Protein AF-A0A2D9KQ34-F1 (afdb_monomer_lite)

Sequence (165 aa):
MTWYLWSLVAFIVFGAQHLENAGKGAHASLITCLFLVVIGTLSLFRGHKLRWRGKDRFVLIASMVAIGLWYFSNDTLYSVLLLILVEFIAFVPTFVKGVKDPYSESAFFYMLAGLKYFSSLFSFDAFNYANMMYPLYAVICYGSFAMLVFYLRMKYKKSAEILTG

Structure (mmCIF, N/CA/C/O backbone):
data_AF-A0A2D9KQ34-F1
#
_entry.id   AF-A0A2D9KQ34-F1
#
loop_
_atom_site.group_PDB
_atom_site.id
_atom_site.type_symbol
_atom_site.label_atom_id
_atom_site.label_alt_id
_atom_site.label_comp_id
_atom_site.label_asym_id
_atom_site.label_entity_id
_atom_site.label_seq_id
_atom_site.pdbx_PDB_ins_code
_atom_site.Cartn_x
_atom_site.Cartn_y
_atom_site.Cartn_z
_atom_site.occupancy
_atom_site.B_iso_or_equiv
_atom_site.auth_seq_id
_atom_site.auth_comp_id
_atom_site.auth_asym_id
_atom_site.auth_atom_id
_atom_site.pdbx_PDB_model_num
ATOM 1 N N . MET A 1 1 ? -5.913 -14.797 4.940 1.00 55.47 1 MET A N 1
ATOM 2 C CA . MET A 1 1 ? -5.970 -14.990 3.472 1.00 55.47 1 MET A CA 1
ATOM 3 C C . MET A 1 1 ? -5.522 -13.717 2.776 1.00 55.47 1 MET A C 1
ATOM 5 O O . MET A 1 1 ? -4.565 -13.796 2.027 1.00 55.47 1 MET A O 1
ATOM 9 N N . THR A 1 2 ? -6.107 -12.556 3.101 1.00 67.62 2 THR A N 1
ATOM 10 C CA . THR A 1 2 ? -5.682 -11.240 2.578 1.00 67.62 2 THR A CA 1
ATOM 11 C C . THR A 1 2 ? -4.165 -11.033 2.603 1.00 67.62 2 THR A C 1
ATOM 13 O O . THR A 1 2 ? -3.607 -10.652 1.588 1.00 67.62 2 THR A O 1
ATOM 16 N N . TRP A 1 3 ? -3.479 -11.368 3.700 1.00 76.75 3 TRP A N 1
ATOM 17 C CA . TRP A 1 3 ? -2.021 -11.207 3.817 1.00 76.75 3 TRP A CA 1
ATOM 18 C C . TRP A 1 3 ? -1.210 -11.899 2.710 1.00 76.75 3 TRP A C 1
ATOM 20 O O . TRP A 1 3 ? -0.329 -11.277 2.128 1.00 76.75 3 TRP A O 1
ATOM 30 N N . TYR A 1 4 ? -1.536 -13.148 2.366 1.00 78.69 4 TYR A N 1
ATOM 31 C CA . TYR A 1 4 ? -0.824 -13.886 1.314 1.00 78.69 4 TYR A CA 1
ATOM 32 C C . TYR A 1 4 ? -1.146 -13.364 -0.086 1.00 78.69 4 TYR A C 1
ATOM 34 O O . TYR A 1 4 ? -0.275 -13.336 -0.946 1.00 78.69 4 TYR A O 1
ATOM 42 N N . LEU A 1 5 ? -2.379 -12.905 -0.305 1.00 78.25 5 LEU A N 1
ATOM 43 C CA . LEU A 1 5 ? -2.758 -12.281 -1.567 1.00 78.25 5 LEU A CA 1
ATOM 44 C C . LEU A 1 5 ? -2.012 -10.961 -1.771 1.00 78.25 5 LEU A C 1
ATOM 46 O O . LEU A 1 5 ? -1.400 -10.759 -2.811 1.00 78.25 5 LEU A O 1
ATOM 50 N N . TRP A 1 6 ? -2.002 -10.091 -0.761 1.00 77.81 6 TRP A N 1
ATOM 51 C CA . TRP A 1 6 ? -1.242 -8.841 -0.805 1.00 77.81 6 TRP A CA 1
ATOM 52 C C . TRP A 1 6 ? 0.268 -9.090 -0.909 1.00 77.81 6 TRP A C 1
ATOM 54 O O . TRP A 1 6 ? 0.968 -8.327 -1.565 1.00 77.81 6 TRP A O 1
ATOM 64 N N . SER A 1 7 ? 0.773 -10.172 -0.308 1.00 84.62 7 SER A N 1
ATOM 65 C CA . SER A 1 7 ? 2.162 -10.606 -0.479 1.00 84.62 7 SER A CA 1
ATOM 66 C C . SER A 1 7 ? 2.459 -10.969 -1.936 1.00 84.62 7 SER A C 1
ATOM 68 O O . SER A 1 7 ? 3.449 -10.490 -2.485 1.00 84.62 7 SER A O 1
ATOM 70 N N . LEU A 1 8 ? 1.572 -11.731 -2.585 1.00 82.75 8 LEU A N 1
ATOM 71 C CA . LEU A 1 8 ? 1.693 -12.066 -4.002 1.00 82.75 8 LEU A CA 1
ATOM 72 C C . LEU A 1 8 ? 1.690 -10.802 -4.870 1.00 82.75 8 LEU A C 1
ATOM 74 O O . LEU A 1 8 ? 2.555 -10.658 -5.726 1.00 82.75 8 LEU A O 1
ATOM 78 N N . VAL A 1 9 ? 0.781 -9.859 -4.608 1.00 80.62 9 VAL A N 1
ATOM 79 C CA . VAL A 1 9 ? 0.745 -8.560 -5.301 1.00 80.62 9 VAL A CA 1
ATOM 80 C C . VAL A 1 9 ? 2.059 -7.798 -5.122 1.00 80.62 9 VAL A C 1
ATOM 82 O O . VAL A 1 9 ? 2.659 -7.376 -6.106 1.00 80.62 9 VAL A O 1
ATOM 85 N N . ALA A 1 10 ? 2.569 -7.687 -3.896 1.00 84.25 10 ALA A N 1
ATOM 86 C CA . ALA A 1 10 ? 3.838 -7.013 -3.628 1.00 84.25 10 ALA A CA 1
ATOM 87 C C . ALA A 1 10 ? 5.033 -7.697 -4.320 1.00 84.25 10 ALA A C 1
ATOM 89 O O . ALA A 1 10 ? 5.959 -7.022 -4.772 1.00 84.25 10 ALA A O 1
ATOM 90 N N . PHE A 1 11 ? 5.008 -9.028 -4.436 1.00 85.75 11 PHE A N 1
ATOM 91 C CA . PHE A 1 11 ? 6.007 -9.784 -5.188 1.00 85.75 11 PHE A CA 1
ATOM 92 C C . PHE A 1 11 ? 5.935 -9.501 -6.693 1.00 85.75 11 PHE A C 1
ATOM 94 O O . PHE A 1 11 ? 6.967 -9.322 -7.333 1.00 85.75 11 PHE A O 1
ATOM 101 N N . ILE A 1 12 ? 4.726 -9.394 -7.245 1.00 81.06 12 ILE A N 1
ATOM 102 C CA . ILE A 1 12 ? 4.498 -9.025 -8.647 1.00 81.06 12 ILE A CA 1
ATOM 103 C C . ILE A 1 12 ? 5.046 -7.623 -8.935 1.00 81.06 12 ILE A C 1
ATOM 105 O O . ILE A 1 12 ? 5.784 -7.447 -9.902 1.00 81.06 12 ILE A O 1
ATOM 109 N N . VAL A 1 13 ? 4.744 -6.645 -8.073 1.00 81.38 13 VAL A N 1
ATOM 110 C CA . VAL A 1 13 ? 5.286 -5.277 -8.179 1.00 81.38 13 VAL A CA 1
ATOM 111 C C . VAL A 1 13 ? 6.810 -5.306 -8.182 1.00 81.38 13 VAL A C 1
ATOM 113 O O . VAL A 1 13 ? 7.439 -4.676 -9.027 1.00 81.38 13 VAL A O 1
ATOM 116 N N . PHE A 1 14 ? 7.405 -6.047 -7.243 1.00 85.50 14 PHE A N 1
ATOM 117 C CA . PHE A 1 14 ? 8.854 -6.188 -7.168 1.00 85.50 14 PHE A CA 1
ATOM 118 C C . PHE A 1 14 ? 9.435 -6.771 -8.460 1.00 85.50 14 PHE A C 1
ATOM 120 O O . PHE A 1 14 ? 10.402 -6.222 -8.975 1.00 85.50 14 PHE A O 1
ATOM 127 N N . GLY A 1 15 ? 8.839 -7.839 -8.999 1.00 82.31 15 GLY A N 1
ATOM 128 C CA . GLY A 1 15 ? 9.283 -8.459 -10.248 1.00 82.31 15 GLY A CA 1
ATOM 129 C C . GLY A 1 15 ? 9.230 -7.499 -11.438 1.00 82.31 15 GLY A C 1
ATOM 130 O O . GLY A 1 15 ? 10.202 -7.412 -12.186 1.00 82.31 15 GLY A O 1
ATOM 131 N N . ALA A 1 16 ? 8.145 -6.729 -11.566 1.00 78.38 16 ALA A N 1
ATOM 132 C CA . ALA A 1 16 ? 8.003 -5.715 -12.611 1.00 78.38 16 ALA A CA 1
ATOM 133 C C . ALA A 1 16 ? 9.076 -4.619 -12.493 1.00 78.38 16 ALA A C 1
ATOM 135 O O . ALA A 1 16 ? 9.759 -4.310 -13.464 1.00 78.38 16 ALA A O 1
ATOM 136 N N . GLN A 1 17 ? 9.290 -4.086 -11.287 1.00 79.31 17 GLN A N 1
ATOM 137 C CA . GLN A 1 17 ? 10.323 -3.075 -11.038 1.00 79.31 17 GLN A CA 1
ATOM 138 C C . GLN A 1 17 ? 11.741 -3.632 -11.252 1.00 79.31 17 GLN A C 1
ATOM 140 O O . GLN A 1 17 ? 12.617 -2.942 -11.767 1.00 79.31 17 GLN A O 1
ATOM 145 N N . HIS A 1 18 ? 11.993 -4.885 -10.870 1.00 82.19 18 HIS A N 1
ATOM 146 C CA . HIS A 1 18 ? 13.305 -5.506 -11.033 1.00 82.19 18 HIS A CA 1
ATOM 147 C C . HIS A 1 18 ? 13.667 -5.699 -12.511 1.00 82.19 18 HIS A C 1
ATOM 149 O O . HIS A 1 18 ? 14.798 -5.411 -12.894 1.00 82.19 18 HIS A O 1
ATOM 155 N N . LEU A 1 19 ? 12.707 -6.120 -13.342 1.00 76.81 19 LEU A N 1
ATOM 156 C CA . LEU A 1 19 ? 12.917 -6.280 -14.784 1.00 76.81 19 LEU A CA 1
ATOM 157 C C . LEU A 1 19 ? 13.108 -4.940 -15.520 1.00 76.81 19 LEU A C 1
ATOM 159 O O . LEU A 1 19 ? 13.823 -4.896 -16.515 1.00 76.81 19 LEU A O 1
ATOM 163 N N . GLU A 1 20 ? 12.587 -3.840 -14.976 1.00 73.88 20 GLU A N 1
ATOM 164 C CA . GLU A 1 20 ? 12.817 -2.466 -15.457 1.00 73.88 20 GLU A CA 1
ATOM 165 C C . GLU A 1 20 ? 14.099 -1.810 -14.907 1.00 73.88 20 GLU A C 1
ATOM 167 O O . GLU A 1 20 ? 14.262 -0.589 -14.972 1.00 73.88 20 GLU A O 1
ATOM 172 N N . ASN A 1 21 ? 15.016 -2.592 -14.323 1.00 75.88 21 ASN A N 1
ATOM 173 C CA . ASN A 1 21 ? 16.256 -2.094 -13.714 1.00 75.88 21 ASN A CA 1
ATOM 174 C C . ASN A 1 21 ? 16.022 -0.960 -12.698 1.00 75.88 21 ASN A C 1
ATOM 176 O O . ASN A 1 21 ? 16.846 -0.059 -12.540 1.00 75.88 21 ASN A O 1
ATOM 180 N N . ALA A 1 22 ? 14.909 -1.009 -11.961 1.00 70.38 22 ALA A N 1
ATOM 181 C CA . ALA A 1 22 ? 14.556 -0.001 -10.961 1.00 70.38 22 ALA A CA 1
ATOM 182 C C . ALA A 1 22 ? 15.546 0.059 -9.778 1.00 70.38 22 ALA A C 1
ATOM 184 O O . ALA A 1 22 ? 15.473 0.955 -8.934 1.00 70.38 22 ALA A O 1
ATOM 185 N N . GLY A 1 23 ? 16.477 -0.891 -9.686 1.00 79.00 23 GLY A N 1
ATOM 186 C CA . GLY A 1 23 ? 17.547 -0.842 -8.704 1.00 79.00 23 GLY A CA 1
ATOM 187 C C . GLY A 1 23 ? 17.051 -1.018 -7.272 1.00 79.00 23 GLY A C 1
ATOM 188 O O . GLY A 1 23 ? 16.162 -1.825 -6.971 1.00 79.00 23 GLY A O 1
ATOM 189 N N . LYS A 1 24 ? 17.626 -0.247 -6.346 1.00 79.44 24 LYS A N 1
ATOM 190 C CA . LYS A 1 24 ? 17.306 -0.352 -4.913 1.00 79.44 24 LYS A CA 1
ATOM 191 C C . LYS A 1 24 ? 15.854 0.019 -4.588 1.00 79.44 24 LYS A C 1
ATOM 193 O O . LYS A 1 24 ? 15.276 -0.584 -3.684 1.00 79.44 24 LYS A O 1
ATOM 198 N N . GLY A 1 25 ? 15.223 0.897 -5.369 1.00 73.19 25 GLY A N 1
ATOM 199 C CA . GLY A 1 25 ? 13.831 1.316 -5.179 1.00 73.19 25 GLY A CA 1
ATOM 200 C C . GLY A 1 25 ? 12.825 0.155 -5.179 1.00 73.19 25 GLY A C 1
ATOM 201 O O . GLY A 1 25 ? 11.885 0.170 -4.380 1.00 73.19 25 GLY A O 1
ATOM 202 N N . ALA A 1 26 ? 13.079 -0.903 -5.961 1.00 81.25 26 ALA A N 1
ATOM 203 C CA . ALA A 1 26 ? 12.234 -2.101 -6.019 1.00 81.25 26 ALA A CA 1
ATOM 204 C C . ALA A 1 26 ? 12.163 -2.862 -4.680 1.00 81.25 26 ALA A C 1
ATOM 206 O O . ALA A 1 26 ? 11.146 -3.474 -4.341 1.00 81.25 26 ALA A O 1
ATOM 207 N N . HIS A 1 27 ? 13.219 -2.798 -3.865 1.00 85.12 27 HIS A N 1
ATOM 208 C CA . HIS A 1 27 ? 13.340 -3.589 -2.637 1.00 85.12 27 HIS A CA 1
ATOM 209 C C . HIS A 1 27 ? 12.272 -3.228 -1.600 1.00 85.12 27 HIS A C 1
ATOM 211 O O . HIS A 1 27 ? 11.908 -4.065 -0.776 1.00 85.12 27 HIS A O 1
ATOM 217 N N . ALA A 1 28 ? 11.703 -2.021 -1.665 1.00 84.19 28 ALA A N 1
ATOM 218 C CA . ALA A 1 28 ? 10.582 -1.634 -0.816 1.00 84.19 28 ALA A CA 1
ATOM 219 C C . ALA A 1 28 ? 9.365 -2.561 -1.000 1.00 84.19 28 ALA A C 1
ATOM 221 O O . ALA A 1 28 ? 8.664 -2.851 -0.026 1.00 84.19 28 ALA A O 1
ATOM 222 N N . SER A 1 29 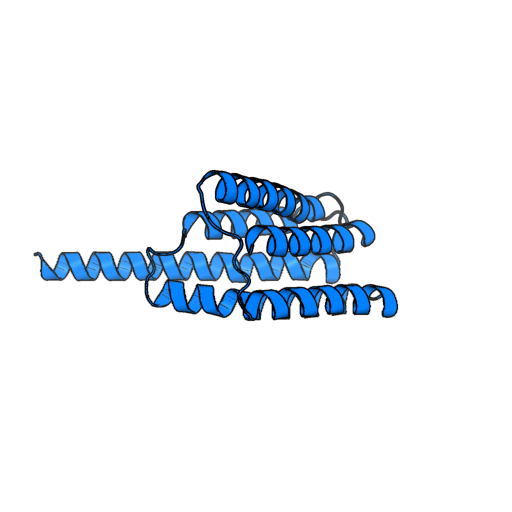? 9.114 -3.033 -2.223 1.00 83.75 29 SER A N 1
ATOM 223 C CA . SER A 1 29 ? 8.025 -3.960 -2.555 1.00 83.75 29 SER A CA 1
ATOM 224 C C . SER A 1 29 ? 8.349 -5.383 -2.086 1.00 83.75 29 SER A C 1
ATOM 226 O O . SER A 1 29 ? 7.501 -6.040 -1.480 1.00 83.75 29 SER A O 1
ATOM 228 N N . LEU A 1 30 ? 9.607 -5.816 -2.233 1.00 87.88 30 LEU A N 1
ATOM 229 C CA . LEU A 1 30 ? 10.081 -7.108 -1.722 1.00 87.88 30 LEU A CA 1
ATOM 230 C C . LEU A 1 30 ? 9.984 -7.202 -0.194 1.00 87.88 30 LEU A C 1
ATOM 232 O O . LEU A 1 30 ? 9.477 -8.185 0.341 1.00 87.88 30 LEU A O 1
ATOM 236 N N . ILE A 1 31 ? 10.416 -6.158 0.517 1.00 87.00 31 ILE A N 1
ATOM 237 C CA . ILE A 1 31 ? 10.317 -6.085 1.979 1.00 87.00 31 ILE A CA 1
ATOM 238 C C . ILE A 1 31 ? 8.853 -6.213 2.409 1.00 87.00 31 ILE A C 1
ATOM 240 O O . ILE A 1 31 ? 8.535 -6.989 3.310 1.00 87.00 31 ILE A O 1
ATOM 244 N N . THR A 1 32 ? 7.939 -5.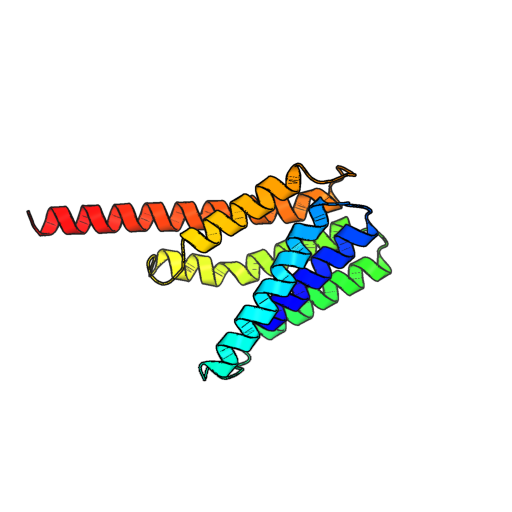509 1.734 1.00 85.25 32 THR A N 1
ATOM 245 C CA . THR A 1 32 ? 6.502 -5.645 2.000 1.00 85.25 32 THR A CA 1
ATOM 246 C C . THR A 1 32 ? 6.009 -7.064 1.758 1.00 85.25 32 THR A C 1
ATOM 248 O O . THR A 1 32 ? 5.310 -7.591 2.620 1.00 85.25 32 THR A O 1
ATOM 251 N N . CYS A 1 33 ? 6.409 -7.710 0.663 1.00 88.19 33 CYS A N 1
ATOM 252 C CA . CYS A 1 33 ? 6.075 -9.110 0.416 1.00 88.19 33 CYS A CA 1
ATOM 253 C C . CYS A 1 33 ? 6.465 -10.002 1.609 1.00 88.19 33 CYS A C 1
ATOM 255 O O . CYS A 1 33 ? 5.606 -10.710 2.138 1.00 88.19 33 CYS A O 1
ATOM 257 N N . LEU A 1 34 ? 7.707 -9.900 2.092 1.00 89.12 34 LEU A N 1
ATOM 258 C CA . LEU A 1 34 ? 8.212 -10.703 3.211 1.00 89.12 34 LEU A CA 1
ATOM 259 C C . LEU A 1 34 ? 7.438 -10.451 4.512 1.00 89.12 34 LEU A C 1
ATOM 261 O O . LEU A 1 34 ? 7.006 -11.401 5.168 1.00 89.12 34 LEU A O 1
ATOM 265 N N . PHE A 1 35 ? 7.198 -9.186 4.869 1.00 86.50 35 PHE A N 1
ATOM 266 C CA . PHE A 1 35 ? 6.419 -8.850 6.065 1.00 86.50 35 PHE A CA 1
ATOM 267 C C . PHE A 1 35 ? 4.993 -9.395 5.996 1.00 86.50 35 PHE A C 1
ATOM 269 O O . PHE A 1 35 ? 4.484 -9.910 6.991 1.00 86.50 35 PHE A O 1
ATOM 276 N N . LEU A 1 36 ? 4.349 -9.324 4.831 1.00 85.75 36 LEU A N 1
ATOM 277 C CA . LEU A 1 36 ? 2.992 -9.830 4.649 1.00 85.75 36 LEU A CA 1
ATOM 278 C C . LEU A 1 36 ? 2.928 -11.359 4.787 1.00 85.75 36 LEU A C 1
ATOM 280 O O . LEU A 1 36 ? 1.980 -11.860 5.393 1.00 85.75 36 LEU A O 1
ATOM 284 N N . VAL A 1 37 ? 3.944 -12.098 4.322 1.00 86.00 37 VAL A N 1
ATOM 285 C CA . VAL A 1 37 ? 4.055 -13.546 4.584 1.00 86.00 37 VAL A CA 1
ATOM 286 C C . VAL A 1 37 ? 4.182 -13.813 6.081 1.00 86.00 37 VAL A C 1
ATOM 288 O O . VAL A 1 37 ? 3.436 -14.631 6.615 1.00 86.00 37 VAL A O 1
ATOM 291 N N . VAL A 1 38 ? 5.082 -13.109 6.775 1.00 86.88 38 VAL A N 1
ATOM 292 C CA . VAL A 1 38 ? 5.299 -13.292 8.221 1.00 86.88 38 VAL A CA 1
ATOM 293 C C . VAL A 1 38 ? 4.019 -13.009 9.006 1.00 86.88 38 VAL A C 1
ATOM 295 O O . VAL A 1 38 ? 3.594 -13.836 9.813 1.00 86.88 38 VAL A O 1
ATOM 298 N N . ILE A 1 39 ? 3.358 -11.880 8.739 1.00 83.50 39 ILE A N 1
ATOM 299 C CA . ILE A 1 39 ? 2.093 -11.508 9.387 1.00 83.50 39 ILE A CA 1
ATOM 300 C C . ILE A 1 39 ? 1.003 -12.536 9.069 1.00 83.50 39 ILE A C 1
ATOM 302 O O . ILE A 1 39 ? 0.264 -12.947 9.966 1.00 83.50 39 ILE A O 1
ATOM 306 N N . GLY A 1 40 ? 0.915 -12.979 7.812 1.00 82.88 40 GLY A N 1
ATOM 307 C CA . GLY A 1 40 ? -0.009 -14.022 7.382 1.00 82.88 40 GLY A CA 1
ATOM 308 C C . GLY A 1 40 ? 0.167 -15.305 8.187 1.00 82.88 40 GLY A C 1
ATOM 309 O O . GLY A 1 40 ? -0.807 -15.811 8.741 1.00 82.88 40 GLY A O 1
ATOM 310 N N . THR A 1 41 ? 1.406 -15.771 8.328 1.00 85.06 41 THR A N 1
ATOM 311 C CA . THR A 1 41 ? 1.745 -17.006 9.044 1.00 85.06 41 THR A CA 1
ATOM 312 C C . THR A 1 41 ? 1.498 -16.878 10.548 1.00 85.06 41 THR A C 1
ATOM 314 O O . THR A 1 41 ? 0.850 -17.740 11.142 1.00 85.06 41 THR A O 1
ATOM 317 N N . LEU A 1 42 ? 1.901 -15.765 11.171 1.00 84.12 42 LEU A N 1
ATOM 318 C CA . LEU A 1 42 ? 1.612 -15.488 12.584 1.00 84.12 42 LEU A CA 1
ATOM 319 C C . LEU A 1 42 ? 0.105 -15.402 12.866 1.00 84.12 42 LEU A C 1
ATOM 321 O O . LEU A 1 42 ? -0.357 -15.835 13.921 1.00 84.12 42 LEU A O 1
ATOM 325 N N . SER A 1 43 ? -0.678 -14.872 11.925 1.00 81.75 43 SER A N 1
ATOM 326 C CA . SER A 1 43 ? -2.137 -14.807 12.040 1.00 81.75 43 SER A CA 1
ATOM 327 C C . SER A 1 43 ? -2.766 -16.205 12.106 1.00 81.75 43 SER A C 1
ATOM 329 O O . SER A 1 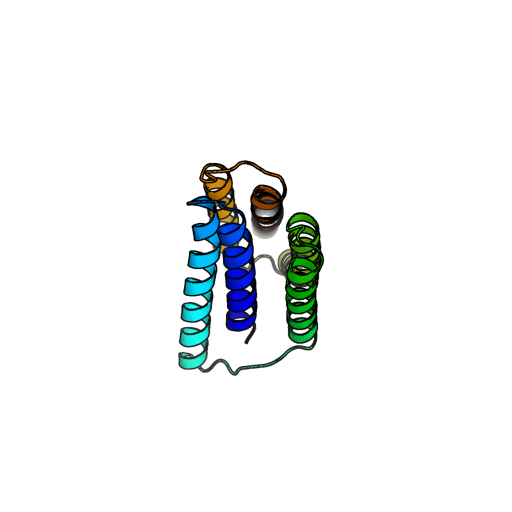43 ? -3.683 -16.409 12.904 1.00 81.75 43 SER A O 1
ATOM 331 N N . LEU A 1 44 ? -2.239 -17.178 11.350 1.00 83.06 44 LEU A N 1
ATOM 332 C CA . LEU A 1 44 ? -2.687 -18.577 11.414 1.00 83.06 44 LEU A CA 1
ATOM 333 C C . LEU A 1 44 ? -2.366 -19.211 12.768 1.00 83.06 44 LEU A C 1
ATOM 335 O O . LEU A 1 44 ? -3.241 -19.836 13.366 1.00 83.06 44 LEU A O 1
ATOM 339 N N . PHE A 1 45 ? -1.155 -18.989 13.288 1.00 84.31 45 PHE A N 1
ATOM 340 C CA . PHE A 1 45 ? -0.769 -19.480 14.615 1.00 84.31 45 PHE A CA 1
ATOM 341 C C . PHE A 1 45 ? -1.625 -18.887 15.743 1.00 84.31 45 PHE A C 1
ATOM 343 O O . PHE A 1 45 ? -1.843 -19.543 16.756 1.00 84.31 45 PHE A O 1
ATOM 350 N N . ARG A 1 46 ? -2.179 -17.682 15.557 1.00 82.94 46 ARG A N 1
ATOM 351 C CA . ARG A 1 46 ? -3.127 -17.045 16.490 1.00 82.94 46 ARG A CA 1
ATOM 352 C C . ARG A 1 46 ? -4.590 -17.471 16.290 1.00 82.94 46 ARG A C 1
ATOM 354 O O . ARG A 1 46 ? -5.489 -16.838 16.834 1.00 82.94 46 ARG A O 1
ATOM 361 N N . GLY A 1 47 ? -4.850 -18.520 15.509 1.00 75.19 47 GLY A N 1
ATOM 362 C CA . GLY A 1 47 ? -6.185 -19.103 15.347 1.00 75.19 47 GLY A CA 1
ATOM 363 C C . GLY A 1 47 ? -7.088 -18.388 14.337 1.00 75.19 47 GLY A C 1
ATOM 364 O O . GLY A 1 47 ? -8.262 -18.748 14.198 1.00 75.19 47 GLY A O 1
ATOM 365 N N . HIS A 1 48 ? -6.580 -17.403 13.586 1.00 75.25 48 HIS A N 1
ATOM 366 C CA . HIS A 1 48 ? -7.357 -16.813 12.499 1.00 75.25 48 HIS A CA 1
ATOM 367 C C . HIS A 1 48 ? -7.470 -17.794 11.331 1.00 75.25 48 HIS A C 1
ATOM 369 O O . HIS A 1 48 ? -6.478 -18.264 10.778 1.00 75.25 48 HIS A O 1
ATOM 375 N N . LYS A 1 49 ? -8.704 -18.067 10.901 1.00 72.12 49 LYS A N 1
ATOM 376 C CA . LYS A 1 49 ? -8.967 -18.953 9.763 1.00 72.12 49 LYS A CA 1
ATOM 377 C C . LYS A 1 49 ? -8.771 -18.234 8.429 1.00 72.12 49 LYS A C 1
ATOM 379 O O . LYS A 1 49 ? -9.135 -17.067 8.256 1.00 72.12 49 LYS A O 1
ATOM 384 N N . LEU A 1 50 ? -8.267 -18.975 7.447 1.00 66.56 50 LEU A N 1
ATOM 385 C CA . LEU A 1 50 ? -8.220 -18.565 6.046 1.00 66.56 50 LEU A CA 1
ATOM 386 C C . LEU A 1 50 ? -9.658 -18.461 5.512 1.00 66.56 50 LEU A C 1
ATOM 388 O O . LEU A 1 50 ? -10.310 -19.465 5.254 1.00 66.56 50 LEU A O 1
ATOM 392 N N . ARG A 1 51 ? -10.171 -17.234 5.381 1.00 65.00 51 ARG A N 1
ATOM 393 C CA . ARG A 1 51 ? -11.471 -16.948 4.758 1.00 65.00 51 ARG A CA 1
ATOM 394 C C . ARG A 1 51 ? -11.267 -16.171 3.467 1.00 65.00 51 ARG A C 1
ATOM 396 O O . ARG A 1 51 ? -10.659 -15.105 3.502 1.00 65.00 51 ARG A O 1
ATOM 403 N N . TRP A 1 52 ? -11.800 -16.700 2.372 1.00 61.00 52 TRP A N 1
ATOM 404 C CA . TRP A 1 52 ? -11.874 -16.018 1.084 1.00 61.00 52 TRP A CA 1
ATOM 405 C C . TRP A 1 52 ? -13.108 -15.120 1.059 1.00 61.00 52 TRP A C 1
ATOM 407 O O . TRP A 1 52 ? -14.229 -15.610 1.199 1.00 61.00 52 TRP A O 1
ATOM 417 N N . ARG A 1 53 ? -12.928 -13.810 0.891 1.00 68.19 53 ARG A N 1
ATOM 418 C CA . ARG A 1 53 ? -14.035 -12.899 0.570 1.00 68.19 53 ARG A CA 1
ATOM 419 C C . ARG A 1 53 ? -14.094 -12.711 -0.943 1.00 68.19 53 ARG A C 1
ATOM 421 O O . ARG A 1 53 ? -13.065 -12.724 -1.606 1.00 68.19 53 ARG A O 1
ATOM 428 N N . GLY A 1 54 ? -15.285 -12.480 -1.500 1.00 64.75 54 GLY A N 1
ATOM 429 C CA . GLY A 1 54 ? -15.452 -12.292 -2.952 1.00 64.75 54 GLY A CA 1
ATOM 430 C C . GLY A 1 54 ? -14.559 -11.189 -3.544 1.00 64.75 54 GLY A C 1
ATOM 431 O O . GLY A 1 54 ? -14.065 -11.327 -4.657 1.00 64.75 54 GLY A O 1
ATOM 432 N N . LYS A 1 55 ? -14.262 -10.147 -2.756 1.00 69.44 55 LYS A N 1
ATOM 433 C CA . LYS A 1 55 ? -13.345 -9.060 -3.136 1.00 69.44 55 LYS A CA 1
ATOM 434 C C . LYS A 1 55 ? -11.899 -9.535 -3.316 1.00 69.44 55 LYS A C 1
ATOM 436 O O . LYS A 1 55 ? -11.220 -9.047 -4.208 1.00 69.44 55 LYS A O 1
ATOM 441 N N . ASP A 1 56 ? -11.457 -10.522 -2.534 1.00 70.94 56 ASP A N 1
ATOM 442 C CA . ASP A 1 56 ? -10.108 -11.092 -2.638 1.00 70.94 56 ASP A CA 1
ATOM 443 C C . ASP A 1 56 ? -9.924 -11.760 -4.010 1.00 70.94 56 ASP A C 1
ATOM 445 O O . ASP A 1 56 ? -8.893 -11.612 -4.655 1.00 70.94 56 ASP A O 1
ATOM 449 N N . ARG A 1 57 ? -10.965 -12.432 -4.519 1.00 74.38 57 ARG A N 1
ATOM 450 C CA . ARG A 1 57 ? -10.929 -13.061 -5.846 1.00 74.38 57 ARG A CA 1
ATOM 451 C C . ARG A 1 57 ? -10.801 -12.031 -6.971 1.00 74.38 57 ARG A C 1
ATOM 453 O O . ARG A 1 57 ? -10.062 -12.276 -7.916 1.00 74.38 57 ARG A O 1
ATOM 460 N N . PHE A 1 58 ? -11.487 -10.893 -6.855 1.00 80.81 58 PHE A N 1
ATOM 461 C CA . PHE A 1 58 ? -11.376 -9.804 -7.828 1.00 80.81 58 PHE A CA 1
ATOM 462 C C . PHE A 1 58 ? -9.950 -9.252 -7.892 1.00 80.81 58 PHE A C 1
ATOM 464 O O . PHE A 1 58 ? -9.386 -9.178 -8.978 1.00 80.81 58 PHE A O 1
ATOM 471 N N . VAL A 1 59 ? -9.351 -8.934 -6.738 1.00 79.44 59 VAL A N 1
ATOM 472 C CA . VAL A 1 59 ? -7.976 -8.409 -6.683 1.00 79.44 59 VAL A CA 1
ATOM 473 C C . VAL A 1 59 ? -6.997 -9.417 -7.273 1.00 79.44 59 VAL A C 1
ATOM 475 O O . VAL A 1 59 ? -6.184 -9.045 -8.105 1.00 79.44 59 VAL A O 1
ATOM 478 N N . LEU A 1 60 ? -7.124 -10.703 -6.926 1.00 79.69 60 LEU A N 1
ATOM 479 C CA . LEU A 1 60 ? -6.255 -11.745 -7.472 1.00 79.69 60 LEU A CA 1
ATOM 480 C C . LEU A 1 60 ? -6.343 -11.832 -9.001 1.00 79.69 60 LEU A C 1
ATOM 482 O O . LEU A 1 60 ? -5.316 -11.803 -9.673 1.00 79.69 60 LEU A O 1
ATOM 486 N N . ILE A 1 61 ? -7.560 -11.922 -9.549 1.00 82.94 61 ILE A N 1
ATOM 487 C CA . ILE A 1 61 ? -7.770 -12.020 -11.000 1.00 82.94 61 ILE A CA 1
ATOM 488 C C . ILE A 1 61 ? -7.229 -10.770 -11.689 1.00 82.94 61 ILE A C 1
ATOM 490 O O . ILE A 1 61 ? -6.504 -10.880 -12.671 1.00 82.94 61 ILE A O 1
ATOM 494 N N . ALA A 1 62 ? -7.539 -9.587 -11.166 1.00 81.69 62 ALA A N 1
ATOM 495 C CA . ALA A 1 62 ? -7.122 -8.343 -11.789 1.00 81.69 62 ALA A CA 1
ATOM 496 C C . ALA A 1 62 ? -5.595 -8.144 -11.723 1.00 81.69 62 ALA A C 1
ATOM 498 O O . ALA A 1 62 ? -4.999 -7.695 -12.700 1.00 81.69 62 ALA A O 1
ATOM 499 N N . SER A 1 63 ? -4.935 -8.569 -10.640 1.00 77.81 63 SER A N 1
ATOM 500 C CA . SER A 1 63 ? -3.470 -8.610 -10.563 1.00 77.81 63 SER A CA 1
ATOM 501 C C . SER A 1 63 ? -2.863 -9.613 -11.546 1.00 77.81 63 SER A C 1
ATOM 503 O O . SER A 1 63 ? -1.861 -9.300 -12.179 1.00 77.81 63 SER A O 1
ATOM 505 N N . MET A 1 64 ? -3.469 -10.789 -11.739 1.00 80.69 64 MET A N 1
ATOM 506 C CA . MET A 1 64 ? -3.017 -11.743 -12.763 1.00 80.69 64 MET A CA 1
ATOM 507 C C . MET A 1 64 ? -3.190 -11.190 -14.183 1.00 80.69 64 MET A C 1
ATOM 509 O O . MET A 1 64 ? -2.311 -11.378 -15.019 1.00 80.69 64 MET A O 1
ATOM 513 N N . VAL A 1 65 ? -4.282 -10.467 -14.453 1.00 82.94 65 VAL A N 1
ATOM 514 C CA . VAL A 1 65 ? -4.493 -9.770 -15.731 1.00 82.94 65 VAL A CA 1
ATOM 515 C C . VAL A 1 65 ? -3.443 -8.679 -15.938 1.00 82.94 65 VAL A C 1
ATOM 517 O O . VAL A 1 65 ? -2.929 -8.563 -17.045 1.00 82.94 65 VAL A O 1
ATOM 520 N N . ALA A 1 66 ? -3.064 -7.933 -14.892 1.00 77.56 66 ALA A N 1
ATOM 521 C CA . ALA A 1 66 ? -1.992 -6.937 -14.976 1.00 77.56 66 ALA A CA 1
ATOM 522 C C . ALA A 1 66 ? -0.659 -7.566 -15.417 1.00 77.56 66 ALA A C 1
ATOM 524 O O . ALA A 1 66 ? 0.012 -7.033 -16.295 1.00 77.56 66 ALA A O 1
ATOM 525 N N . ILE A 1 67 ? -0.304 -8.731 -14.861 1.00 76.62 67 ILE A N 1
ATOM 526 C CA . ILE A 1 67 ? 0.897 -9.483 -15.269 1.00 76.62 67 ILE A CA 1
ATOM 527 C C . ILE A 1 67 ? 0.773 -9.988 -16.703 1.00 76.62 67 ILE A C 1
ATOM 529 O O . ILE A 1 67 ? 1.726 -9.903 -17.469 1.00 76.62 67 ILE A O 1
ATOM 533 N N . GLY A 1 68 ? -0.386 -10.545 -17.064 1.00 78.44 68 GLY A N 1
ATOM 534 C CA . GLY A 1 68 ? -0.621 -11.039 -18.416 1.00 78.44 68 GLY A CA 1
ATOM 535 C C . GLY A 1 68 ? -0.447 -9.921 -19.438 1.00 78.44 68 GLY A C 1
ATOM 536 O O . GLY A 1 68 ? 0.282 -10.083 -20.410 1.00 78.44 68 GLY A O 1
ATOM 537 N N . LEU A 1 69 ? -1.046 -8.759 -19.174 1.00 77.44 69 LEU A N 1
ATOM 538 C CA . LEU A 1 69 ? -0.901 -7.581 -20.021 1.00 77.44 69 LEU A CA 1
ATOM 539 C C . LEU A 1 69 ? 0.551 -7.146 -20.143 1.00 77.44 69 LEU A C 1
ATOM 541 O O . LEU A 1 69 ? 0.979 -6.897 -21.258 1.00 77.44 69 LEU A O 1
ATOM 545 N N . TRP A 1 70 ? 1.315 -7.141 -19.053 1.00 75.25 70 TRP A N 1
ATOM 546 C CA . TRP A 1 70 ? 2.741 -6.833 -19.108 1.00 75.25 70 TRP A CA 1
ATOM 547 C C . TRP A 1 70 ? 3.518 -7.773 -20.024 1.00 75.25 70 TRP A C 1
ATOM 549 O O . TRP A 1 70 ? 4.275 -7.320 -20.881 1.00 75.25 70 TRP A O 1
ATOM 559 N N . TYR A 1 71 ? 3.299 -9.078 -19.858 1.00 74.44 71 TYR A N 1
ATOM 560 C CA . TYR A 1 71 ? 3.985 -10.102 -20.636 1.00 74.44 71 TYR A CA 1
ATOM 561 C C . TYR A 1 71 ? 3.703 -9.967 -22.139 1.00 74.44 71 TYR A C 1
ATOM 563 O O . TYR A 1 71 ? 4.588 -10.212 -22.953 1.00 74.44 71 TYR A O 1
ATOM 571 N N . PHE A 1 72 ? 2.486 -9.558 -22.516 1.00 75.94 72 PHE A N 1
ATOM 572 C CA . PHE A 1 72 ? 2.106 -9.394 -23.921 1.00 75.94 72 PHE A CA 1
ATOM 573 C C . PHE A 1 72 ? 2.385 -7.996 -24.491 1.00 75.94 72 PHE A C 1
ATOM 575 O O . PHE A 1 72 ? 2.624 -7.882 -25.691 1.00 75.94 72 PHE A O 1
ATOM 582 N N . SER A 1 73 ? 2.335 -6.935 -23.682 1.00 72.94 73 SER A N 1
ATOM 583 C CA . SER A 1 73 ? 2.483 -5.555 -24.159 1.00 72.94 73 SER A CA 1
ATOM 584 C C . SER A 1 73 ? 3.939 -5.127 -24.324 1.00 72.94 73 SER A C 1
ATOM 586 O O . SER A 1 73 ? 4.184 -4.164 -25.046 1.00 72.94 73 SER A O 1
ATOM 588 N N . ASN A 1 74 ? 4.889 -5.790 -23.643 1.00 69.12 74 ASN A N 1
ATOM 589 C CA . ASN A 1 74 ? 6.269 -5.312 -23.446 1.00 69.12 74 ASN A CA 1
ATOM 590 C C . ASN A 1 74 ? 6.357 -3.872 -22.894 1.00 69.12 74 ASN A C 1
ATOM 592 O O . ASN A 1 74 ? 7.425 -3.267 -22.901 1.00 69.12 74 ASN A O 1
ATOM 596 N N . ASP A 1 75 ? 5.240 -3.325 -22.410 1.00 77.19 75 ASP A N 1
ATOM 597 C CA . ASP A 1 75 ? 5.133 -1.988 -21.847 1.00 77.19 75 ASP A CA 1
ATOM 598 C C . ASP A 1 75 ? 4.665 -2.117 -20.398 1.00 77.19 75 ASP A C 1
ATOM 600 O O . ASP A 1 75 ? 3.498 -2.402 -20.090 1.00 77.19 75 ASP A O 1
ATOM 604 N N . THR A 1 76 ? 5.622 -1.927 -19.498 1.00 77.50 76 THR A N 1
ATOM 605 C CA . THR A 1 76 ? 5.443 -2.042 -18.052 1.00 77.50 76 THR A CA 1
ATOM 606 C C . THR A 1 76 ? 4.519 -0.963 -17.491 1.00 77.50 76 THR A C 1
ATOM 608 O O . THR A 1 76 ? 3.880 -1.183 -16.459 1.00 77.50 76 THR A O 1
ATOM 611 N N . LEU A 1 77 ? 4.353 0.174 -18.175 1.00 83.00 77 LEU A N 1
ATOM 612 C CA . LEU A 1 77 ? 3.546 1.287 -17.681 1.00 83.00 77 LEU A CA 1
ATOM 613 C C . LEU A 1 77 ? 2.060 0.925 -17.585 1.00 83.00 77 LEU A C 1
ATOM 615 O O . LEU A 1 77 ? 1.444 1.172 -16.549 1.00 83.00 77 LEU A O 1
ATOM 619 N N . TYR A 1 78 ? 1.478 0.303 -18.615 1.00 82.44 78 TYR A N 1
ATOM 620 C CA . TYR A 1 78 ? 0.053 -0.069 -18.604 1.00 82.44 78 TYR A CA 1
ATOM 621 C C . TYR A 1 78 ? -0.285 -1.052 -17.486 1.00 82.44 78 TYR A C 1
ATOM 623 O O . TYR A 1 78 ? -1.325 -0.949 -16.835 1.00 82.44 78 TYR A O 1
ATOM 631 N N . SER A 1 79 ? 0.625 -1.980 -17.233 1.00 82.50 79 SER A N 1
ATOM 632 C CA . SER A 1 79 ? 0.485 -3.007 -16.207 1.00 82.50 79 SER A CA 1
ATOM 633 C C . SER A 1 79 ? 0.563 -2.407 -14.810 1.00 82.50 79 SER A C 1
ATOM 635 O O . SER A 1 79 ? -0.252 -2.736 -13.947 1.00 82.50 79 SER A O 1
ATOM 637 N N . VAL A 1 80 ? 1.482 -1.458 -14.609 1.00 83.50 80 VAL A N 1
ATOM 638 C CA . VAL A 1 80 ? 1.578 -0.666 -13.378 1.00 83.50 80 VAL A CA 1
ATOM 639 C C . VAL A 1 80 ? 0.315 0.170 -13.164 1.00 83.50 80 VAL A C 1
ATOM 641 O O . VAL A 1 80 ? -0.226 0.171 -12.061 1.00 83.50 80 VAL A O 1
ATOM 644 N N . LEU A 1 81 ? -0.205 0.832 -14.202 1.00 87.25 81 LEU A N 1
ATOM 645 C CA . LEU A 1 81 ? -1.440 1.618 -14.110 1.00 87.25 81 LEU A CA 1
ATOM 646 C C . LEU A 1 81 ? -2.653 0.750 -13.759 1.00 87.25 81 LEU A C 1
ATOM 648 O O . LEU A 1 81 ? -3.437 1.120 -12.884 1.00 87.25 81 LEU A O 1
ATOM 652 N N . LEU A 1 82 ? -2.796 -0.423 -14.384 1.00 85.44 82 LEU A N 1
ATOM 653 C CA . LEU A 1 82 ? -3.862 -1.362 -14.039 1.00 85.44 82 LEU A CA 1
ATOM 654 C C . LEU A 1 82 ? -3.741 -1.807 -12.582 1.00 85.44 82 LEU A C 1
ATOM 656 O O . LEU A 1 82 ? -4.734 -1.839 -11.858 1.00 85.44 82 LEU A O 1
ATOM 660 N N . LEU A 1 83 ? -2.525 -2.114 -12.134 1.00 83.12 83 LEU A N 1
ATOM 661 C CA . LEU A 1 83 ? -2.286 -2.546 -10.767 1.00 83.12 83 LEU A CA 1
ATOM 662 C C . LEU A 1 83 ? -2.633 -1.455 -9.749 1.00 83.12 83 LEU A C 1
ATOM 664 O O . LEU A 1 83 ? -3.289 -1.744 -8.751 1.00 83.12 83 LEU A O 1
ATOM 668 N N . ILE A 1 84 ? -2.273 -0.203 -10.040 1.00 88.75 84 ILE A N 1
ATOM 669 C CA . ILE A 1 84 ? -2.661 0.970 -9.248 1.00 88.75 84 ILE A CA 1
ATOM 670 C C . ILE A 1 84 ? -4.186 1.068 -9.139 1.00 88.75 84 ILE A C 1
ATOM 672 O O . ILE A 1 84 ? -4.709 1.247 -8.041 1.00 88.75 84 ILE A O 1
ATOM 676 N N . LEU A 1 85 ? -4.920 0.908 -10.246 1.00 89.44 85 LEU A N 1
ATOM 677 C CA . LEU A 1 85 ? -6.387 0.949 -10.235 1.00 89.44 85 LEU A CA 1
ATOM 678 C C . LEU A 1 85 ? -6.985 -0.174 -9.383 1.00 89.44 85 LEU A C 1
ATOM 680 O O . LEU A 1 85 ? -7.902 0.061 -8.593 1.00 89.44 85 LEU A O 1
ATOM 684 N N . VAL A 1 86 ? -6.460 -1.390 -9.519 1.00 85.44 86 VAL A N 1
ATOM 685 C CA . VAL A 1 86 ? -6.907 -2.554 -8.747 1.00 85.44 86 VAL A CA 1
ATOM 686 C C . VAL A 1 86 ? -6.669 -2.340 -7.258 1.00 85.44 86 VAL A C 1
ATOM 688 O O . VAL A 1 86 ? -7.583 -2.560 -6.459 1.00 85.44 86 VAL A O 1
ATOM 691 N N . GLU A 1 87 ? -5.478 -1.882 -6.875 1.00 84.69 87 GLU A N 1
ATOM 692 C CA . GLU A 1 87 ? -5.170 -1.590 -5.479 1.00 84.69 87 GLU A CA 1
ATOM 693 C C . GLU A 1 87 ? -6.022 -0.445 -4.938 1.00 84.69 87 GLU A C 1
ATOM 695 O O . GLU A 1 87 ? -6.521 -0.546 -3.818 1.00 84.69 87 GLU A O 1
ATOM 700 N N . PHE A 1 88 ? -6.262 0.598 -5.733 1.00 88.88 88 PHE A N 1
ATOM 701 C CA . PHE A 1 88 ? -7.105 1.715 -5.324 1.00 88.88 88 PHE A CA 1
ATOM 702 C C . PHE A 1 88 ? -8.525 1.237 -5.007 1.00 88.88 88 PHE A C 1
ATOM 704 O O . PHE A 1 88 ? -9.046 1.510 -3.924 1.00 88.88 88 PHE A O 1
ATOM 711 N N . ILE A 1 89 ? -9.126 0.434 -5.895 1.00 86.12 89 ILE A N 1
ATOM 712 C CA . ILE A 1 89 ? -10.447 -0.181 -5.686 1.00 86.12 89 ILE A CA 1
ATOM 713 C C . ILE A 1 89 ? -10.437 -1.086 -4.447 1.00 86.12 89 ILE A C 1
ATOM 715 O O . ILE A 1 89 ? -11.372 -1.054 -3.641 1.00 86.12 89 ILE A O 1
ATOM 719 N N . ALA A 1 90 ? -9.375 -1.873 -4.262 1.00 81.69 90 ALA A N 1
ATOM 720 C CA . ALA A 1 90 ? -9.207 -2.733 -3.096 1.00 81.69 90 ALA A CA 1
ATOM 721 C C . ALA A 1 90 ? -9.070 -1.939 -1.785 1.00 81.69 90 ALA A C 1
ATOM 723 O O . ALA A 1 90 ? -9.431 -2.454 -0.723 1.00 81.69 90 ALA A O 1
ATOM 724 N N . PHE A 1 91 ? -8.594 -0.694 -1.855 1.00 84.75 91 PHE A N 1
ATOM 725 C CA . PHE A 1 91 ? -8.380 0.192 -0.714 1.00 84.75 91 PHE A CA 1
ATOM 726 C C . PHE A 1 91 ? -9.622 1.013 -0.324 1.00 84.75 91 PHE A C 1
ATOM 728 O O . PHE A 1 91 ? -9.750 1.420 0.833 1.00 84.75 91 PHE A O 1
ATOM 735 N N . VAL A 1 92 ? -10.599 1.187 -1.223 1.00 87.44 92 VAL A N 1
ATOM 736 C CA . VAL A 1 92 ? -11.865 1.901 -0.942 1.00 87.44 92 VAL A CA 1
ATOM 737 C C . VAL A 1 92 ? -12.569 1.420 0.343 1.00 87.44 92 VAL A C 1
ATOM 739 O O . VAL A 1 92 ? -12.960 2.262 1.155 1.00 87.44 92 VAL A O 1
ATOM 742 N N . PRO A 1 93 ? -12.735 0.106 0.612 1.00 82.69 93 PRO A N 1
ATOM 743 C CA . PRO A 1 93 ? -13.366 -0.359 1.847 1.00 82.69 93 PRO A CA 1
ATOM 744 C C . PRO A 1 93 ? -12.607 0.066 3.108 1.00 82.69 93 PRO A C 1
ATOM 746 O O . PRO A 1 93 ? -13.244 0.315 4.131 1.00 82.69 93 PRO A O 1
ATOM 749 N N . THR A 1 94 ? -11.277 0.162 3.036 1.00 86.50 94 THR A N 1
ATOM 750 C CA . THR A 1 94 ? -10.425 0.639 4.132 1.00 86.50 94 THR A CA 1
ATOM 751 C C . THR A 1 94 ? -10.681 2.115 4.400 1.00 86.50 94 THR A C 1
ATOM 753 O O . THR A 1 94 ? -10.905 2.487 5.549 1.00 86.50 94 THR A O 1
ATOM 756 N N . PHE A 1 95 ? -10.773 2.936 3.349 1.00 88.94 95 PHE A N 1
ATOM 757 C CA . PHE A 1 95 ? -11.178 4.340 3.464 1.00 88.94 95 PHE A CA 1
ATOM 758 C C . PHE A 1 95 ? -12.548 4.490 4.129 1.00 88.94 95 PHE A C 1
ATOM 760 O O . PHE A 1 95 ? -12.683 5.194 5.129 1.00 88.94 95 PHE A O 1
ATOM 767 N N . VAL A 1 96 ? -13.557 3.772 3.628 1.00 88.50 96 VAL A N 1
ATOM 768 C CA . VAL A 1 96 ? -14.919 3.810 4.184 1.00 88.50 96 VAL A CA 1
ATOM 769 C C . VAL A 1 96 ? -14.930 3.375 5.652 1.00 88.50 96 VAL A C 1
ATOM 771 O O . VAL A 1 96 ? -15.619 3.985 6.470 1.00 88.50 96 VAL A O 1
ATOM 774 N N . LYS A 1 97 ? -14.167 2.335 6.003 1.00 83.88 97 LYS A N 1
ATOM 775 C CA . LYS A 1 97 ? -14.058 1.845 7.379 1.00 83.88 97 LYS A CA 1
ATOM 776 C C . LYS A 1 97 ? -13.364 2.865 8.285 1.00 83.88 97 LYS A C 1
ATOM 778 O O . LYS A 1 97 ? -13.883 3.134 9.360 1.00 83.88 97 LYS A O 1
ATOM 783 N N . GLY A 1 98 ? -12.269 3.478 7.835 1.00 88.31 98 GLY A N 1
ATOM 784 C CA . GLY A 1 98 ? -11.538 4.496 8.593 1.00 88.31 98 GLY A CA 1
ATOM 785 C C . GLY A 1 98 ? -12.341 5.775 8.844 1.00 88.31 98 GLY A C 1
ATOM 786 O O . GLY A 1 98 ? -12.175 6.395 9.888 1.00 88.31 98 GLY A O 1
ATOM 787 N N . VAL A 1 99 ? -13.257 6.149 7.943 1.00 91.12 99 VAL A N 1
ATOM 788 C CA . VAL A 1 99 ? -14.190 7.267 8.182 1.00 91.12 99 VAL A CA 1
ATOM 789 C C . VAL A 1 99 ? -15.229 6.914 9.249 1.00 91.12 99 VAL A C 1
ATOM 791 O O . VAL A 1 99 ? -15.525 7.737 10.115 1.00 91.12 99 VAL A O 1
ATOM 794 N N . LYS A 1 100 ? -15.788 5.698 9.185 1.00 90.31 100 LYS A N 1
ATOM 795 C CA .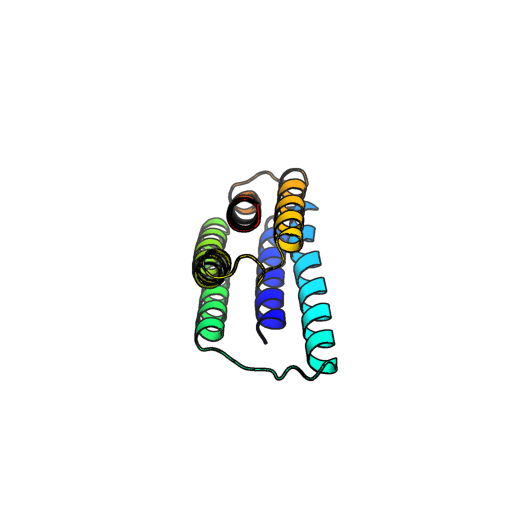 LYS A 1 100 ? -16.834 5.228 10.109 1.00 90.31 100 LYS A CA 1
ATOM 796 C C . LYS A 1 100 ? -16.301 4.945 11.511 1.00 90.31 100 LYS A C 1
ATOM 798 O O . LYS A 1 100 ? -16.960 5.280 12.485 1.00 90.31 100 LYS A O 1
ATOM 803 N N . ASP A 1 101 ? -15.126 4.335 11.598 1.00 89.06 101 ASP A N 1
ATOM 804 C CA . ASP A 1 101 ? -14.435 4.025 12.845 1.00 89.06 101 ASP A CA 1
ATOM 805 C C . ASP A 1 101 ? -12.924 4.275 12.669 1.00 89.06 101 ASP A C 1
ATOM 807 O O . ASP A 1 101 ? -12.174 3.371 12.274 1.00 89.06 101 ASP A O 1
ATOM 811 N N . PRO A 1 102 ? -12.446 5.496 12.969 1.00 86.56 102 PRO A N 1
ATOM 812 C CA . PRO A 1 102 ? -11.038 5.852 12.809 1.00 86.56 102 PRO A CA 1
ATOM 813 C C . PRO A 1 102 ? -10.088 5.087 13.728 1.00 86.56 102 PRO A C 1
ATOM 815 O O . PRO A 1 102 ? -8.877 5.128 13.507 1.00 86.56 102 PRO A O 1
ATOM 818 N N . TYR A 1 103 ? -10.574 4.421 14.777 1.00 86.50 103 TYR A N 1
ATOM 819 C CA . TYR A 1 103 ? -9.733 3.643 15.692 1.00 86.50 103 TYR A CA 1
ATOM 820 C C . TYR A 1 103 ? -9.600 2.178 15.258 1.00 86.50 103 TYR A C 1
ATOM 822 O O . TYR A 1 103 ? -8.687 1.491 15.711 1.00 86.50 103 TYR A O 1
ATOM 830 N N . SER A 1 104 ? -10.430 1.725 14.314 1.00 79.38 104 SER A N 1
ATOM 831 C CA . SER A 1 104 ? -10.403 0.356 13.781 1.00 79.38 104 SER A CA 1
ATOM 832 C C . SER A 1 104 ? -9.196 0.007 12.901 1.00 79.38 104 SER A C 1
ATOM 834 O O . SER A 1 104 ? -8.988 -1.169 12.592 1.00 79.38 104 SER A O 1
ATOM 836 N N . GLU A 1 105 ? -8.436 1.012 12.463 1.00 82.44 105 GLU A N 1
ATOM 837 C CA . GLU A 1 105 ? -7.292 0.894 11.558 1.00 82.44 105 GLU A CA 1
ATOM 838 C C . GLU A 1 105 ? -6.044 1.532 12.189 1.00 82.44 105 GLU A C 1
ATOM 840 O O . GLU A 1 105 ? -6.123 2.531 12.906 1.00 82.44 105 GLU A O 1
ATOM 845 N N . SER A 1 106 ? -4.856 0.986 11.927 1.00 85.69 106 SER A N 1
ATOM 846 C CA . SER A 1 106 ? -3.614 1.519 12.504 1.00 85.69 106 SER A CA 1
ATOM 847 C C . SER A 1 106 ? -3.070 2.691 11.682 1.00 85.69 106 SER A C 1
ATOM 849 O O . SER A 1 106 ? -2.337 2.491 10.718 1.00 85.69 106 SER A O 1
ATOM 851 N N . ALA A 1 107 ? -3.383 3.933 12.072 1.00 85.00 107 ALA A N 1
ATOM 852 C CA . ALA A 1 107 ? -2.872 5.141 11.404 1.00 85.00 107 ALA A CA 1
ATOM 853 C C . ALA A 1 107 ? -1.336 5.163 11.288 1.00 85.00 107 ALA A C 1
ATOM 855 O O . ALA A 1 107 ? -0.791 5.550 10.257 1.00 85.00 107 ALA A O 1
ATOM 856 N N . PHE A 1 108 ? -0.643 4.688 12.328 1.00 83.19 108 PHE A N 1
ATOM 857 C CA . PHE A 1 108 ? 0.816 4.606 12.352 1.00 83.19 108 PHE A CA 1
ATOM 858 C C . PHE A 1 108 ? 1.361 3.654 11.280 1.00 83.19 108 PHE A C 1
ATOM 860 O O . PHE A 1 108 ? 2.345 3.974 10.620 1.00 83.19 108 PHE A O 1
ATOM 867 N N . PHE A 1 109 ? 0.691 2.517 11.057 1.00 84.88 109 PHE A N 1
ATOM 868 C CA . PHE A 1 109 ? 1.067 1.577 10.002 1.00 84.88 109 PHE A CA 1
ATOM 869 C C . PHE A 1 109 ? 0.995 2.230 8.616 1.00 84.88 109 PHE A C 1
ATOM 871 O O . PHE A 1 109 ? 1.953 2.144 7.853 1.00 84.88 109 PHE A O 1
ATOM 878 N N . TYR A 1 110 ? -0.102 2.930 8.308 1.00 88.31 110 TYR A N 1
ATOM 879 C CA . TYR A 1 110 ? -0.262 3.600 7.013 1.00 88.31 110 TYR A CA 1
ATOM 880 C C . TYR A 1 110 ? 0.707 4.773 6.837 1.00 88.31 110 TYR A C 1
ATOM 882 O O . TYR A 1 110 ? 1.260 4.950 5.756 1.00 88.31 110 TYR A O 1
ATOM 890 N N . MET A 1 111 ? 0.991 5.524 7.902 1.00 91.12 111 MET A N 1
ATOM 891 C CA . MET A 1 111 ? 2.017 6.568 7.875 1.00 91.12 111 MET A CA 1
ATOM 892 C C . MET A 1 111 ? 3.401 5.986 7.555 1.00 91.12 111 MET A C 1
ATOM 894 O O . MET A 1 111 ? 4.096 6.495 6.678 1.00 91.12 111 MET A O 1
ATOM 898 N N . LEU A 1 112 ? 3.785 4.893 8.222 1.00 89.62 112 LEU A N 1
ATOM 899 C CA . LEU A 1 112 ? 5.065 4.227 7.984 1.00 89.62 112 LEU A CA 1
ATOM 900 C C . LEU A 1 112 ? 5.138 3.625 6.573 1.00 89.62 112 LEU A C 1
ATOM 902 O O . LEU A 1 112 ? 6.177 3.713 5.923 1.00 89.62 112 LEU A O 1
ATOM 906 N N . ALA A 1 113 ? 4.033 3.064 6.073 1.00 87.12 113 ALA A N 1
ATOM 907 C CA . ALA A 1 113 ? 3.936 2.575 4.701 1.00 87.12 113 ALA A CA 1
ATOM 908 C C . ALA A 1 113 ? 4.123 3.708 3.679 1.00 87.12 113 ALA A C 1
ATOM 910 O O . ALA A 1 113 ? 4.905 3.556 2.740 1.00 87.12 113 ALA A O 1
ATOM 911 N N . GLY A 1 114 ? 3.470 4.855 3.890 1.00 90.12 114 GLY A N 1
ATOM 912 C CA . GLY A 1 114 ? 3.655 6.051 3.069 1.00 90.12 114 GLY A CA 1
ATOM 913 C C . GLY A 1 114 ? 5.104 6.535 3.084 1.00 90.12 114 GLY A C 1
ATOM 914 O O . GLY A 1 114 ? 5.689 6.741 2.025 1.00 90.12 114 GLY A O 1
ATOM 915 N N . LEU A 1 115 ? 5.724 6.623 4.265 1.00 91.50 115 LEU A N 1
ATOM 916 C CA . LEU A 1 115 ? 7.121 7.043 4.399 1.00 91.50 115 LEU A CA 1
ATOM 917 C C . LEU A 1 115 ? 8.089 6.072 3.707 1.00 91.50 115 LEU A C 1
ATOM 919 O O . LEU A 1 115 ? 9.003 6.510 3.015 1.00 91.50 115 LEU A O 1
ATOM 923 N N . LYS A 1 116 ? 7.856 4.759 3.816 1.00 90.81 116 LYS A N 1
ATOM 924 C CA . LYS A 1 116 ? 8.644 3.730 3.121 1.00 90.81 116 LYS A CA 1
ATOM 925 C C . LYS A 1 116 ? 8.631 3.940 1.603 1.00 90.81 116 LYS A C 1
ATOM 927 O O . LYS A 1 116 ? 9.683 3.902 0.968 1.00 90.81 116 LYS A O 1
ATOM 932 N N . TYR A 1 117 ? 7.453 4.143 1.012 1.00 88.56 117 TYR A N 1
ATOM 933 C CA . TYR A 1 117 ? 7.345 4.383 -0.431 1.00 88.56 117 TYR A CA 1
ATOM 934 C C . TYR A 1 117 ? 7.870 5.762 -0.837 1.00 88.56 117 TYR A C 1
ATOM 936 O O . TYR A 1 117 ? 8.439 5.895 -1.916 1.00 88.56 117 TYR A O 1
ATOM 944 N N . PHE A 1 118 ? 7.776 6.758 0.044 1.00 91.56 118 PHE A N 1
ATOM 945 C CA . PHE A 1 118 ? 8.391 8.061 -0.178 1.00 91.56 118 PHE A CA 1
ATOM 946 C C . PHE A 1 118 ? 9.915 7.945 -0.253 1.00 91.56 118 PHE A C 1
ATOM 948 O O . PHE A 1 118 ? 10.518 8.448 -1.192 1.00 91.56 118 PHE A O 1
ATOM 955 N N . SER A 1 119 ? 10.544 7.205 0.664 1.00 88.25 119 SER A N 1
ATOM 956 C CA . SER A 1 119 ? 11.983 6.927 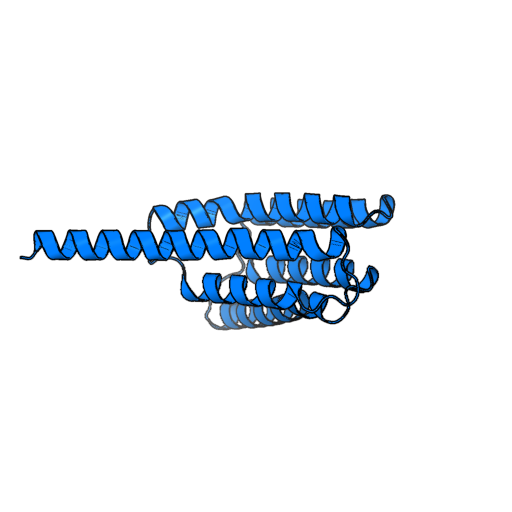0.601 1.00 88.25 119 SER A CA 1
ATOM 957 C C . SER A 1 119 ? 12.373 6.117 -0.640 1.00 88.25 119 SER A C 1
ATOM 959 O O . SER A 1 119 ? 13.425 6.364 -1.222 1.00 88.25 119 SER A O 1
ATOM 961 N N . SER A 1 120 ? 11.520 5.183 -1.078 1.00 86.94 120 SER A N 1
ATOM 962 C CA . SER A 1 120 ? 11.739 4.387 -2.297 1.00 86.94 120 SER A CA 1
ATOM 963 C C . SER A 1 120 ? 11.870 5.261 -3.552 1.00 86.94 120 SER A C 1
ATOM 965 O O . SER A 1 120 ? 12.720 4.965 -4.389 1.00 86.94 120 SER A O 1
ATOM 967 N N . LEU A 1 121 ? 11.137 6.382 -3.642 1.00 86.62 121 LEU A N 1
ATOM 968 C CA . LEU A 1 121 ? 11.211 7.314 -4.779 1.00 86.62 121 LEU A CA 1
ATOM 969 C C . LEU A 1 121 ? 12.605 7.901 -5.016 1.00 86.62 121 LEU A C 1
ATOM 971 O O . LEU A 1 121 ? 12.953 8.176 -6.158 1.00 86.62 121 LEU A O 1
ATOM 975 N N . PHE A 1 122 ? 13.415 8.058 -3.970 1.00 84.88 122 PHE A N 1
ATOM 976 C CA . PHE A 1 122 ? 14.777 8.598 -4.078 1.00 84.88 122 PHE A CA 1
ATOM 977 C C . PHE A 1 122 ? 15.842 7.516 -4.281 1.00 84.88 122 PHE A C 1
ATOM 979 O O . PHE A 1 122 ? 17.028 7.821 -4.344 1.00 84.88 122 PHE A O 1
ATOM 986 N N . SER A 1 123 ? 15.431 6.249 -4.348 1.00 84.06 123 SER A N 1
ATOM 987 C CA . SER A 1 123 ? 16.326 5.093 -4.389 1.00 84.06 123 SER A CA 1
ATOM 988 C C . SER A 1 123 ? 16.297 4.359 -5.733 1.00 84.06 123 SER A C 1
ATOM 990 O O . SER A 1 123 ? 16.862 3.266 -5.834 1.00 84.06 123 SER A O 1
ATOM 992 N N . PHE A 1 124 ? 15.611 4.909 -6.737 1.00 80.12 124 PHE A N 1
ATOM 993 C CA . PHE A 1 124 ? 15.589 4.348 -8.082 1.00 80.12 124 PHE A CA 1
ATOM 994 C C . PHE A 1 124 ? 16.882 4.681 -8.824 1.00 80.12 124 PHE A C 1
ATOM 996 O O . PHE A 1 124 ? 17.288 5.839 -8.874 1.00 80.12 124 PHE A O 1
ATOM 1003 N N . ASP A 1 125 ? 17.492 3.664 -9.431 1.00 74.12 125 ASP A N 1
ATOM 1004 C CA . ASP A 1 125 ? 18.665 3.854 -10.294 1.00 74.12 125 ASP A CA 1
ATOM 1005 C C . ASP A 1 125 ? 18.245 4.410 -11.672 1.00 74.12 125 ASP A C 1
ATOM 1007 O O . ASP A 1 125 ? 18.982 5.171 -12.296 1.00 74.12 125 ASP A O 1
ATOM 1011 N N . ALA A 1 126 ? 17.021 4.091 -12.116 1.00 74.56 126 ALA A N 1
ATOM 1012 C CA . ALA A 1 126 ? 16.406 4.605 -13.337 1.00 74.56 126 ALA A CA 1
ATOM 1013 C C . ALA A 1 126 ? 15.071 5.311 -13.037 1.00 74.56 126 ALA A C 1
ATOM 1015 O O . ALA A 1 126 ? 14.070 4.676 -12.684 1.00 74.56 126 ALA A O 1
ATOM 1016 N N . PHE A 1 127 ? 15.051 6.634 -13.220 1.00 74.94 127 PHE A N 1
ATOM 1017 C CA . PHE A 1 127 ? 13.855 7.466 -13.081 1.00 74.94 127 PHE A CA 1
ATOM 1018 C C . PHE A 1 127 ? 13.026 7.419 -14.367 1.00 74.94 127 PHE A C 1
ATOM 1020 O O . PHE A 1 127 ? 13.242 8.196 -15.294 1.00 74.94 127 PHE A O 1
ATOM 1027 N N . ASN A 1 128 ? 12.072 6.493 -14.424 1.00 82.00 128 ASN A N 1
ATOM 1028 C CA . ASN A 1 128 ? 11.080 6.417 -15.492 1.00 82.00 128 ASN A CA 1
ATOM 1029 C C . ASN A 1 128 ? 9.659 6.334 -14.910 1.00 82.00 128 ASN A C 1
ATOM 1031 O O . ASN A 1 128 ? 9.463 6.055 -13.721 1.00 82.00 128 ASN A O 1
ATOM 1035 N N . TYR A 1 129 ? 8.654 6.589 -15.751 1.00 82.25 129 TYR A N 1
ATOM 1036 C CA . TYR A 1 129 ? 7.256 6.599 -15.315 1.00 82.25 129 TYR A CA 1
ATOM 1037 C C . TYR A 1 129 ? 6.815 5.247 -14.736 1.00 82.25 129 TYR A C 1
ATOM 1039 O O . TYR A 1 129 ? 6.143 5.227 -13.706 1.00 82.25 129 TYR A O 1
ATOM 1047 N N . ALA A 1 130 ? 7.234 4.126 -15.329 1.00 77.69 130 ALA A N 1
ATOM 1048 C CA . ALA A 1 130 ? 6.864 2.792 -14.856 1.00 77.69 130 ALA A CA 1
ATOM 1049 C C . ALA A 1 130 ? 7.335 2.531 -13.410 1.00 77.69 130 ALA A C 1
ATOM 1051 O O . ALA A 1 130 ? 6.575 2.017 -12.589 1.00 77.69 130 ALA A O 1
ATOM 1052 N N . ASN A 1 131 ? 8.545 2.974 -13.064 1.00 81.56 131 ASN A N 1
ATOM 1053 C CA . ASN A 1 131 ? 9.132 2.789 -11.738 1.00 81.56 131 ASN A CA 1
ATOM 1054 C C . ASN A 1 131 ? 8.514 3.711 -10.681 1.00 81.56 131 ASN A C 1
ATOM 1056 O O . ASN A 1 131 ? 8.298 3.289 -9.544 1.00 81.56 131 ASN A O 1
ATOM 1060 N N . MET A 1 132 ? 8.212 4.959 -11.051 1.00 86.75 132 MET A N 1
ATOM 1061 C CA . MET A 1 132 ? 7.767 5.993 -10.110 1.00 86.75 132 MET A CA 1
ATOM 1062 C C . MET A 1 132 ? 6.265 5.962 -9.823 1.00 86.75 132 MET A C 1
ATOM 1064 O O . MET A 1 132 ? 5.855 6.328 -8.720 1.00 86.75 132 MET A O 1
ATOM 1068 N N . MET A 1 133 ? 5.435 5.535 -10.781 1.00 88.38 133 MET A N 1
ATOM 1069 C CA . MET A 1 133 ? 3.972 5.602 -10.663 1.00 88.38 133 MET A CA 1
ATOM 1070 C C . MET A 1 133 ? 3.441 4.829 -9.452 1.00 88.38 133 MET A C 1
ATOM 1072 O O . MET A 1 133 ? 2.624 5.363 -8.700 1.00 88.38 133 MET A O 1
ATOM 1076 N N . TYR A 1 134 ? 3.925 3.606 -9.216 1.00 86.06 134 TYR A N 1
ATOM 1077 C CA . TYR A 1 134 ? 3.439 2.787 -8.102 1.00 86.06 134 TYR A CA 1
ATOM 1078 C C . TYR A 1 134 ? 3.822 3.362 -6.720 1.00 86.06 134 TYR A C 1
ATOM 1080 O O . TYR A 1 134 ? 2.925 3.567 -5.899 1.00 86.06 134 TYR A O 1
ATOM 1088 N N . PRO A 1 135 ? 5.097 3.704 -6.433 1.00 89.12 135 PRO A N 1
ATOM 1089 C CA . PRO A 1 135 ? 5.449 4.366 -5.178 1.00 89.12 135 PRO A CA 1
ATOM 1090 C C . PRO A 1 135 ? 4.756 5.722 -4.991 1.00 89.12 135 PRO A C 1
ATOM 1092 O O . PRO A 1 135 ? 4.334 6.016 -3.876 1.00 89.12 135 PRO A O 1
ATOM 1095 N N . LEU A 1 136 ? 4.576 6.526 -6.049 1.00 92.12 136 LEU A N 1
ATOM 1096 C CA . LEU A 1 136 ? 3.821 7.786 -5.970 1.00 92.12 136 LEU A CA 1
ATOM 1097 C C . LEU A 1 136 ? 2.374 7.546 -5.536 1.00 92.12 136 LEU A C 1
ATOM 1099 O O . LEU A 1 136 ? 1.900 8.173 -4.587 1.00 92.12 136 LEU A O 1
ATOM 1103 N N . TYR A 1 137 ? 1.689 6.606 -6.189 1.00 93.12 137 TYR A N 1
ATOM 1104 C CA . TYR A 1 137 ? 0.348 6.181 -5.800 1.00 93.12 137 TYR A CA 1
ATOM 1105 C C . TYR A 1 137 ? 0.304 5.745 -4.327 1.00 93.12 137 TYR A C 1
ATOM 1107 O O . TYR A 1 137 ? -0.565 6.193 -3.575 1.00 93.12 137 TYR A O 1
ATOM 1115 N N . ALA A 1 138 ? 1.261 4.920 -3.898 1.00 90.69 138 ALA A N 1
ATOM 1116 C CA . ALA A 1 138 ? 1.309 4.393 -2.541 1.00 90.69 138 ALA A CA 1
ATOM 1117 C C . ALA A 1 138 ? 1.528 5.499 -1.494 1.00 90.69 138 ALA A C 1
ATOM 1119 O O . ALA A 1 138 ? 0.855 5.509 -0.461 1.00 90.69 138 ALA A O 1
ATOM 1120 N N . VAL A 1 139 ? 2.410 6.469 -1.766 1.00 94.31 139 VAL A N 1
ATOM 1121 C CA . VAL A 1 139 ? 2.613 7.652 -0.909 1.00 94.31 139 VAL A CA 1
ATOM 1122 C C . VAL A 1 139 ? 1.315 8.436 -0.763 1.00 94.31 139 VAL A C 1
ATOM 1124 O O . VAL A 1 139 ? 0.909 8.746 0.358 1.00 94.31 139 VAL A O 1
ATOM 1127 N N . ILE A 1 140 ? 0.643 8.727 -1.879 1.00 94.25 140 ILE A N 1
ATOM 1128 C CA . ILE A 1 140 ? -0.595 9.509 -1.881 1.00 94.25 140 ILE A CA 1
ATOM 1129 C C . ILE A 1 140 ? -1.696 8.761 -1.128 1.00 94.25 140 ILE A C 1
ATOM 1131 O O . ILE A 1 140 ? -2.323 9.335 -0.238 1.00 94.25 140 ILE A O 1
ATOM 1135 N N . CYS A 1 141 ? -1.923 7.482 -1.425 1.00 93.25 141 CYS A N 1
ATOM 1136 C CA . CYS A 1 141 ? -3.001 6.713 -0.806 1.00 93.25 141 CYS A CA 1
ATOM 1137 C C . CYS A 1 141 ? -2.772 6.475 0.685 1.00 93.25 141 CYS A C 1
ATOM 1139 O O . CYS A 1 141 ? -3.655 6.765 1.494 1.00 93.25 141 CYS A O 1
ATOM 1141 N N . TYR A 1 142 ? -1.597 5.983 1.079 1.00 93.00 142 TYR A N 1
ATOM 1142 C CA . TYR A 1 142 ? -1.334 5.698 2.488 1.00 93.00 142 TYR A CA 1
ATOM 1143 C C . TYR A 1 142 ? -1.156 6.974 3.310 1.00 93.00 142 TYR A C 1
ATOM 1145 O O . TYR A 1 142 ? -1.666 7.049 4.429 1.00 93.00 142 TYR A O 1
ATOM 1153 N N . GLY A 1 143 ? -0.510 8.001 2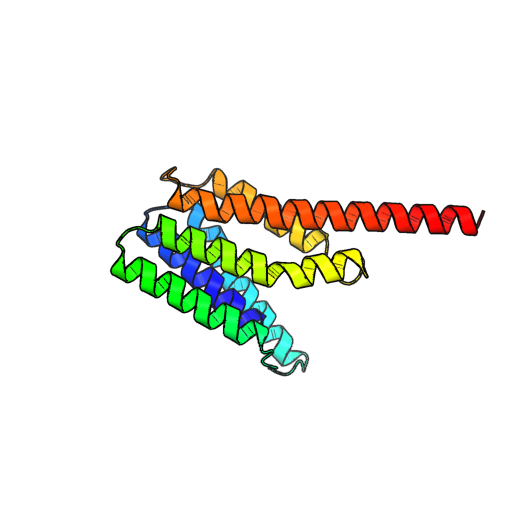.749 1.00 93.19 143 GLY A N 1
ATOM 1154 C CA . GLY A 1 143 ? -0.365 9.305 3.389 1.00 93.19 143 GLY A CA 1
ATOM 1155 C C . GLY A 1 143 ? -1.712 9.994 3.609 1.00 93.19 143 GLY A C 1
ATOM 1156 O O . GLY A 1 143 ? -2.014 10.400 4.731 1.00 93.19 143 GLY A O 1
ATOM 1157 N N . SER A 1 144 ? -2.557 10.077 2.575 1.00 93.31 144 SER A N 1
ATOM 1158 C CA . SER A 1 144 ? -3.894 10.679 2.697 1.00 93.31 144 SER A CA 1
ATOM 1159 C C . SER A 1 144 ? -4.791 9.922 3.672 1.00 93.31 144 SER A C 1
ATOM 1161 O O . SER A 1 144 ? -5.463 10.552 4.488 1.00 93.31 144 SER A O 1
ATOM 1163 N N . PHE A 1 145 ? -4.754 8.587 3.670 1.00 93.75 145 PHE A N 1
ATOM 1164 C CA . PHE A 1 145 ? -5.504 7.791 4.637 1.00 93.75 145 PHE A CA 1
ATOM 1165 C C . PHE A 1 145 ? -5.016 8.010 6.076 1.00 93.75 145 PHE A C 1
ATOM 1167 O O . PHE A 1 145 ? -5.830 8.209 6.978 1.00 93.75 145 PHE A O 1
ATOM 1174 N N . ALA A 1 146 ? -3.699 8.033 6.304 1.00 93.62 146 ALA A N 1
ATOM 1175 C CA . ALA A 1 146 ? -3.138 8.315 7.623 1.00 93.62 146 ALA A CA 1
ATOM 1176 C C . ALA A 1 146 ? -3.561 9.706 8.125 1.00 93.62 146 ALA A C 1
ATOM 1178 O O . ALA A 1 146 ? -4.051 9.827 9.249 1.00 93.62 146 ALA A O 1
ATOM 1179 N N . MET A 1 147 ? -3.448 10.736 7.278 1.00 93.50 147 MET A N 1
ATOM 1180 C CA . MET A 1 147 ? -3.876 12.104 7.595 1.00 93.50 147 MET A CA 1
ATOM 1181 C C . MET A 1 147 ? -5.370 12.179 7.924 1.00 93.50 147 MET A C 1
ATOM 1183 O O . MET A 1 147 ? -5.744 12.781 8.931 1.00 93.50 147 MET A O 1
ATOM 1187 N N . LEU A 1 148 ? -6.218 11.523 7.127 1.00 93.94 148 LEU A N 1
ATOM 1188 C CA . LEU A 1 148 ? -7.659 11.444 7.359 1.00 93.94 148 LEU A CA 1
ATOM 1189 C C . LEU A 1 148 ? -7.973 10.842 8.733 1.00 93.94 148 LEU A C 1
ATOM 1191 O O . LEU A 1 148 ? -8.739 11.418 9.506 1.00 93.94 148 LEU A O 1
ATOM 1195 N N . VAL A 1 149 ? -7.364 9.701 9.060 1.00 93.25 149 VAL A N 1
ATOM 1196 C CA . VAL A 1 149 ? -7.592 9.024 10.340 1.00 93.25 149 VAL A CA 1
ATOM 1197 C C . VAL A 1 149 ? -7.112 9.883 11.512 1.00 93.25 149 VAL A C 1
ATOM 1199 O O . VAL A 1 149 ? -7.833 10.008 12.502 1.00 93.25 149 VAL A O 1
ATOM 1202 N N . PHE A 1 150 ? -5.940 10.519 11.414 1.00 92.44 150 PHE A N 1
ATOM 1203 C CA . PHE A 1 150 ? -5.457 11.435 12.454 1.00 92.44 150 PHE A CA 1
ATOM 1204 C C . PHE A 1 150 ? -6.402 12.617 12.663 1.00 92.44 150 PHE A C 1
ATOM 1206 O O . PHE A 1 150 ? -6.766 12.915 13.801 1.00 92.44 150 PHE A O 1
ATOM 1213 N N . TYR A 1 151 ? -6.847 13.247 11.577 1.00 93.75 151 TYR A N 1
ATOM 1214 C CA . TYR A 1 151 ? -7.797 14.352 11.629 1.00 93.75 151 TYR A CA 1
ATOM 1215 C C . TYR A 1 151 ? -9.105 13.954 12.327 1.00 93.75 151 TYR A C 1
ATOM 1217 O O . TYR A 1 151 ? -9.554 14.642 13.247 1.00 93.75 151 TYR A O 1
ATOM 1225 N N . LEU A 1 152 ? -9.691 12.813 11.953 1.00 92.69 152 LEU A N 1
ATOM 1226 C CA . LEU A 1 152 ? -10.937 12.337 12.554 1.00 92.69 152 LEU A CA 1
ATOM 1227 C C . LEU A 1 152 ? -10.774 12.020 14.044 1.00 92.69 152 LEU A C 1
ATOM 1229 O O . LEU A 1 152 ? -11.632 12.396 14.840 1.00 92.69 152 LEU A O 1
ATOM 1233 N N . ARG A 1 153 ? -9.659 11.402 14.451 1.00 91.94 153 ARG A N 1
ATOM 1234 C CA . ARG A 1 153 ? -9.363 11.134 15.871 1.00 91.94 153 ARG A CA 1
ATOM 1235 C C . ARG A 1 153 ? -9.250 12.419 16.690 1.00 91.94 153 ARG A C 1
ATOM 1237 O O . ARG A 1 153 ? -9.804 12.489 17.784 1.00 91.94 153 ARG A O 1
ATOM 1244 N N . MET A 1 154 ? -8.577 13.444 16.161 1.00 91.19 154 MET A N 1
ATOM 1245 C CA . MET A 1 154 ? -8.484 14.751 16.824 1.00 91.19 154 MET A CA 1
ATOM 1246 C C . MET A 1 154 ? -9.860 15.404 16.976 1.00 91.19 154 MET A C 1
ATOM 1248 O O . MET A 1 154 ? -10.182 15.921 18.046 1.00 91.19 154 MET A O 1
ATOM 1252 N N . LYS A 1 155 ? -10.696 15.334 15.933 1.00 91.25 155 LYS A N 1
ATOM 1253 C CA . LYS A 1 155 ? -12.065 15.859 15.964 1.00 91.25 155 LYS A CA 1
ATOM 1254 C C . LYS A 1 155 ? -12.917 15.163 17.031 1.00 91.25 155 LYS A C 1
ATOM 1256 O O . LYS A 1 155 ? -13.549 15.852 17.825 1.00 91.25 155 LYS A O 1
ATOM 1261 N N . TYR A 1 156 ? -12.896 13.830 17.089 1.00 89.25 156 TYR A N 1
ATOM 1262 C CA . TYR A 1 156 ? -13.659 13.071 18.087 1.00 89.25 156 TYR A CA 1
ATOM 1263 C C . TYR A 1 156 ? -13.193 13.338 19.521 1.00 89.25 156 TYR A C 1
ATOM 1265 O O . TYR A 1 156 ? -14.033 13.511 20.401 1.00 89.25 156 TYR A O 1
ATOM 1273 N N . LYS A 1 157 ? -11.877 13.445 19.753 1.00 87.94 157 LYS A N 1
ATOM 1274 C CA . LYS A 1 157 ? -11.329 13.797 21.071 1.00 87.94 157 LYS A CA 1
ATOM 1275 C C . LYS A 1 157 ? -11.823 15.171 21.540 1.00 87.94 157 LYS A C 1
ATOM 1277 O O . LYS A 1 157 ? -12.326 15.284 22.651 1.00 87.94 157 LYS A O 1
ATOM 1282 N N . LYS A 1 158 ? -11.769 16.182 20.667 1.00 84.62 158 LYS A N 1
ATOM 1283 C CA . LYS A 1 158 ? -12.248 17.539 20.976 1.00 84.62 158 LYS A CA 1
ATOM 1284 C C . LYS A 1 158 ? -13.751 17.578 21.276 1.00 84.62 158 LYS A C 1
ATOM 1286 O O . LYS A 1 158 ? -14.176 18.282 22.183 1.00 84.62 158 LYS A O 1
ATOM 1291 N N . SER A 1 159 ? -14.563 16.824 20.532 1.00 83.38 159 SER A N 1
ATOM 1292 C CA . SER A 1 159 ? -16.004 16.718 20.800 1.00 83.38 159 SER A CA 1
ATOM 1293 C C . SER A 1 159 ? -16.310 16.060 22.147 1.00 83.38 159 SER A C 1
ATOM 1295 O O . SER A 1 159 ? -17.251 16.479 22.810 1.00 83.38 159 SER A O 1
ATOM 1297 N N . ALA A 1 160 ? -15.524 15.062 22.559 1.00 81.94 160 ALA A N 1
ATOM 1298 C CA . ALA A 1 160 ? -15.681 14.425 23.864 1.00 81.94 160 ALA A CA 1
ATOM 1299 C C . ALA A 1 160 ? -15.334 15.383 25.014 1.00 81.94 160 ALA A C 1
ATOM 1301 O O . ALA A 1 160 ? -16.094 15.464 25.970 1.00 81.94 160 ALA A O 1
ATOM 1302 N N . GLU A 1 161 ? -14.248 16.154 24.886 1.00 84.06 161 GLU A N 1
ATOM 1303 C CA . GLU A 1 161 ? -13.824 17.140 25.893 1.00 84.06 161 GLU A CA 1
ATOM 1304 C C . GLU A 1 161 ? -14.890 18.227 26.138 1.00 84.06 161 GLU A C 1
ATOM 1306 O O . GLU A 1 161 ? -15.141 18.574 27.288 1.00 84.06 161 GLU A O 1
ATOM 1311 N N . ILE A 1 162 ? -15.569 18.705 25.084 1.00 80.69 162 ILE A N 1
ATOM 1312 C CA . ILE A 1 162 ? -16.654 19.708 25.177 1.00 80.69 162 ILE A CA 1
ATOM 1313 C C . ILE A 1 162 ? -17.896 19.168 25.905 1.00 80.69 162 ILE A C 1
ATOM 1315 O O . ILE A 1 162 ? -18.615 19.934 26.530 1.00 80.69 162 ILE A O 1
ATOM 1319 N N . LEU A 1 163 ? -18.186 17.868 25.808 1.00 75.00 163 LEU A N 1
ATOM 1320 C CA . LEU A 1 163 ? -19.363 17.265 26.449 1.00 75.00 163 LEU A CA 1
ATOM 1321 C C . LEU A 1 163 ? -19.138 16.951 27.936 1.00 75.00 163 LEU A C 1
ATOM 1323 O O . LEU A 1 163 ? -20.102 16.691 28.652 1.00 75.00 163 LEU A O 1
ATOM 1327 N N . THR A 1 164 ? -17.880 16.925 28.383 1.00 79.06 164 THR A N 1
ATOM 1328 C CA . THR A 1 164 ? -17.488 16.569 29.756 1.00 79.06 164 THR A CA 1
ATOM 1329 C C . THR A 1 164 ? -17.063 17.755 30.625 1.00 79.06 164 THR A C 1
ATOM 1331 O O . THR A 1 164 ? -16.842 17.548 31.817 1.00 79.06 164 THR A O 1
ATOM 1334 N N . GLY A 1 165 ? -16.894 18.949 30.047 1.00 65.31 165 GLY A N 1
ATOM 1335 C CA . GLY A 1 165 ? -16.497 20.181 30.745 1.00 65.31 165 GLY A CA 1
ATOM 1336 C C . GLY A 1 165 ? -17.633 21.186 30.808 1.00 65.31 165 GLY A C 1
ATOM 1337 O O . GLY A 1 165 ? -17.754 21.840 31.864 1.00 65.31 165 GLY A O 1
#

pLDDT: mean 82.98, std 7.22, range [55.47, 94.31]

Secondary structure (DSSP, 8-state):
-HHHHHHHHHHHHHHHHHHTT-GGGGHHHHHHHHHHHHHHHHHHHTT------HHHHHHHHHHHHHHHHHHHHS-HHHHHHHHHHHHHHHHHHHHHHHHH-TTSS-HHHHHHHHHHHHHHHT--SS--HHHHHHHHHHHHHHHHHHHHHHHHHHHHHHHHHHHH-

Foldseek 3Di:
DVLQLLLVLLVLQLVLCVVVQQAPLSVLSVVSSVVSVVVVVVCVVVVDDDDDDPLSVQLNVQLVVLVVCCVPVVDLLSSLVSNLVSVVVVCVVVLVCCLVPLVVDDLVVLVVQLVSLVVSQVRTPDDDNSSNVNSVSSNCSSVVSSVSSVVVVVVVVVVVVVVVD

Radius of gyration: 17.52 Å; chains: 1; bounding box: 38×40×55 Å